Protein AF-A0A7W0N0I6-F1 (afdb_monomer_lite)

Radius of gyration: 15.32 Å; chains: 1; bounding box: 39×24×39 Å

Sequence (128 aa):
MAAASDSDDLSTIAEALERLGLPFASLERAETAELVRLADAKLKFRHPLVRAAAYHRAEPTEQRNAHRALAHALAGADEDRRAWHLAAAATAPDEDVAGLLAQAGLNARVRGAYAAAAAALQRAAALT

Structure (mmCIF, N/CA/C/O backbone):
data_AF-A0A7W0N0I6-F1
#
_entry.id   AF-A0A7W0N0I6-F1
#
loop_
_atom_site.group_PDB
_atom_site.id
_atom_site.type_symbol
_atom_site.label_atom_id
_atom_site.label_alt_id
_atom_site.label_comp_id
_atom_site.label_asym_id
_atom_site.label_entity_id
_atom_site.label_seq_id
_atom_site.pdbx_PDB_ins_code
_atom_site.Cartn_x
_atom_site.Cartn_y
_atom_site.Cartn_z
_atom_site.occupancy
_atom_site.B_iso_or_equiv
_atom_site.auth_seq_id
_atom_site.auth_comp_id
_atom_site.auth_asym_id
_atom_site.auth_atom_id
_atom_site.pdbx_PDB_model_num
ATOM 1 N N . MET A 1 1 ? -8.148 -0.332 4.015 1.00 86.31 1 MET A N 1
ATOM 2 C CA . MET A 1 1 ? -7.197 0.671 3.486 1.00 86.31 1 MET A CA 1
ATOM 3 C C . MET A 1 1 ? -6.089 1.039 4.458 1.00 86.31 1 MET A C 1
ATOM 5 O O . MET A 1 1 ? -4.961 0.742 4.115 1.00 86.31 1 MET A O 1
ATOM 9 N N . ALA A 1 2 ? -6.353 1.612 5.642 1.00 81.31 2 ALA A N 1
ATOM 10 C CA . ALA A 1 2 ? -5.279 1.985 6.583 1.00 81.31 2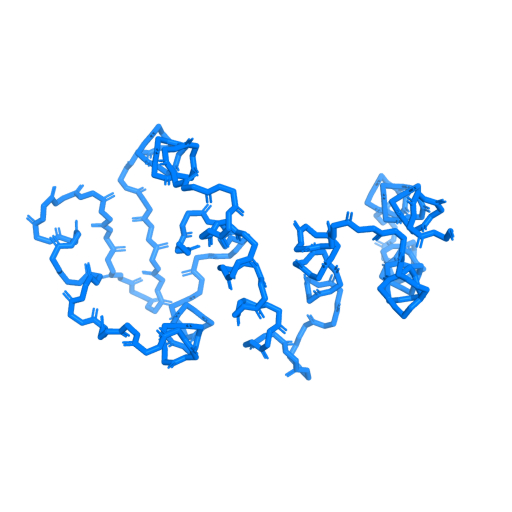 ALA A CA 1
ATOM 11 C C . ALA A 1 2 ? -4.287 0.835 6.859 1.00 81.31 2 ALA A C 1
ATOM 13 O O . ALA A 1 2 ? -3.086 1.050 6.946 1.00 81.31 2 ALA A O 1
ATOM 14 N N . ALA A 1 3 ? -4.771 -0.412 6.896 1.00 90.62 3 ALA A N 1
ATOM 15 C CA . ALA A 1 3 ? -3.913 -1.582 7.069 1.00 90.62 3 ALA A CA 1
ATOM 16 C C . ALA A 1 3 ? -2.971 -1.876 5.881 1.00 90.62 3 ALA A C 1
ATOM 18 O O . ALA A 1 3 ? -1.904 -2.451 6.089 1.00 90.62 3 ALA A O 1
ATOM 19 N N . ALA A 1 4 ? -3.360 -1.464 4.671 1.00 90.69 4 ALA A N 1
ATOM 20 C CA . ALA A 1 4 ? -2.592 -1.578 3.429 1.00 90.69 4 ALA A CA 1
ATOM 21 C C . ALA A 1 4 ? -1.590 -0.426 3.233 1.00 90.69 4 ALA A C 1
ATOM 23 O O . ALA A 1 4 ? -0.713 -0.536 2.383 1.00 90.69 4 ALA A O 1
ATOM 24 N N . SER A 1 5 ? -1.726 0.668 3.993 1.00 88.88 5 SER A N 1
ATOM 25 C CA . SER A 1 5 ? -0.780 1.787 3.965 1.00 88.88 5 SER A CA 1
ATOM 26 C C . SER A 1 5 ? 0.586 1.332 4.457 1.00 88.88 5 SER A C 1
ATOM 28 O O . SER A 1 5 ? 0.683 0.602 5.442 1.00 88.88 5 SER A O 1
ATOM 30 N N . ASP A 1 6 ? 1.638 1.761 3.780 1.00 86.88 6 ASP A N 1
ATOM 31 C CA . ASP A 1 6 ? 3.036 1.592 4.176 1.00 86.88 6 ASP A CA 1
ATOM 32 C C . ASP A 1 6 ? 3.550 2.762 5.044 1.00 86.88 6 ASP A C 1
ATOM 34 O O . ASP A 1 6 ? 4.665 2.697 5.558 1.00 86.88 6 ASP A O 1
ATOM 38 N N . SER A 1 7 ? 2.721 3.790 5.265 1.00 88.38 7 SER A N 1
ATOM 39 C CA . SER A 1 7 ? 2.973 4.911 6.180 1.00 88.38 7 SER A CA 1
ATOM 40 C C . SER A 1 7 ? 1.838 5.096 7.184 1.00 88.38 7 SER A C 1
ATOM 42 O O . SER A 1 7 ? 0.673 4.811 6.900 1.00 88.38 7 SER A O 1
ATOM 44 N N . ASP A 1 8 ? 2.191 5.645 8.342 1.00 91.56 8 ASP A N 1
ATOM 45 C CA . ASP A 1 8 ? 1.240 6.074 9.364 1.00 91.56 8 ASP A CA 1
ATOM 46 C C . ASP A 1 8 ? 0.680 7.484 9.078 1.00 91.56 8 ASP A C 1
ATOM 48 O O . ASP A 1 8 ? -0.122 7.971 9.862 1.00 91.56 8 ASP A O 1
ATOM 52 N N . ASP A 1 9 ? 1.102 8.168 8.007 1.00 94.25 9 ASP A N 1
ATOM 53 C CA . ASP A 1 9 ? 0.676 9.539 7.683 1.00 94.25 9 ASP A CA 1
ATOM 54 C C . ASP A 1 9 ? -0.845 9.663 7.485 1.00 94.25 9 ASP A C 1
ATOM 56 O O . ASP A 1 9 ? -1.432 9.061 6.580 1.00 94.25 9 ASP A O 1
ATOM 60 N N . LEU A 1 10 ? -1.489 10.473 8.328 1.00 94.56 10 LEU A N 1
ATOM 61 C CA . LEU A 1 10 ? -2.944 10.582 8.352 1.00 94.56 10 LEU A CA 1
ATOM 62 C C . LEU A 1 10 ? -3.492 11.350 7.147 1.00 94.56 10 LEU A C 1
ATOM 64 O O . LEU A 1 10 ? -4.597 11.031 6.715 1.00 94.56 10 LEU A O 1
ATOM 68 N N . SER A 1 11 ? -2.746 12.303 6.575 1.00 93.44 11 SER A N 1
ATOM 69 C CA . SER A 1 11 ? -3.194 13.015 5.369 1.00 93.44 11 SER A CA 1
ATOM 70 C C . SER A 1 11 ? -3.293 12.093 4.158 1.00 93.44 11 SER A C 1
ATOM 72 O O . SER A 1 11 ? -4.320 12.093 3.484 1.00 93.44 11 SER A O 1
ATOM 74 N N . THR A 1 12 ? -2.300 11.223 3.954 1.00 94.75 12 THR A N 1
ATOM 75 C CA . THR A 1 12 ? -2.319 10.207 2.891 1.00 94.75 12 THR A CA 1
ATOM 76 C C . THR A 1 12 ? -3.526 9.275 3.054 1.00 94.75 12 THR A C 1
ATOM 78 O O . THR A 1 12 ? -4.213 8.939 2.089 1.00 94.75 12 THR A O 1
ATOM 81 N N . ILE A 1 13 ? -3.814 8.855 4.292 1.00 95.12 13 ILE A N 1
ATOM 82 C CA . ILE A 1 13 ? -4.948 7.970 4.588 1.00 95.12 13 ILE A CA 1
ATOM 83 C C . ILE A 1 13 ? -6.285 8.699 4.388 1.00 95.12 13 ILE A C 1
ATOM 85 O O . ILE A 1 13 ? -7.222 8.101 3.862 1.00 95.12 13 ILE A O 1
ATOM 89 N N . ALA A 1 14 ? -6.388 9.967 4.794 1.00 94.00 14 ALA A N 1
ATOM 90 C CA . ALA A 1 14 ? -7.597 10.770 4.633 1.00 94.00 14 ALA A CA 1
ATOM 91 C C . ALA A 1 14 ? -7.931 11.004 3.151 1.00 94.00 14 ALA A C 1
ATOM 93 O O . ALA A 1 14 ? -9.059 10.739 2.740 1.00 94.00 14 ALA A O 1
ATOM 94 N N . GLU A 1 15 ? -6.950 11.384 2.330 1.00 94.50 15 GLU A N 1
ATOM 95 C CA . GLU A 1 15 ? -7.149 11.555 0.886 1.00 94.50 15 GLU A CA 1
ATOM 96 C C . GLU A 1 15 ? -7.572 10.237 0.215 1.00 94.50 15 GLU A C 1
ATOM 98 O O . GLU A 1 15 ? -8.509 10.184 -0.589 1.00 94.50 15 GLU A O 1
ATOM 103 N N . ALA A 1 16 ? -6.946 9.123 0.602 1.00 95.69 16 ALA A N 1
ATOM 104 C CA . ALA A 1 16 ? -7.343 7.814 0.106 1.00 95.69 16 ALA A CA 1
ATOM 105 C C . ALA A 1 16 ? -8.782 7.435 0.536 1.00 95.69 16 ALA A C 1
ATOM 107 O O . ALA A 1 16 ? -9.484 6.756 -0.220 1.00 95.69 16 ALA A O 1
ATOM 108 N N . LEU A 1 17 ? -9.255 7.862 1.719 1.00 94.19 17 LEU A N 1
ATOM 109 C CA . LEU A 1 17 ? -10.639 7.644 2.188 1.00 94.19 17 LEU A CA 1
ATOM 110 C C . LEU A 1 17 ? -11.645 8.402 1.346 1.00 94.19 17 LEU A C 1
ATOM 112 O O . LEU A 1 17 ? -12.618 7.794 0.891 1.00 94.19 17 LEU A O 1
ATOM 116 N N . GLU A 1 18 ? -11.369 9.670 1.065 1.00 94.44 18 GLU A N 1
ATOM 117 C CA . GLU A 1 18 ? -12.185 10.477 0.162 1.00 94.44 18 GLU A CA 1
ATOM 118 C C . GLU A 1 18 ? -12.299 9.812 -1.211 1.00 94.44 18 GLU A C 1
ATOM 120 O O . GLU A 1 18 ? -13.397 9.688 -1.758 1.00 94.44 18 GLU A O 1
ATOM 125 N N . ARG A 1 19 ? -11.194 9.265 -1.734 1.00 93.88 19 ARG A N 1
ATOM 126 C CA . ARG A 1 19 ? -11.194 8.584 -3.034 1.00 93.88 19 ARG A CA 1
ATOM 127 C C . ARG A 1 19 ? -12.052 7.320 -3.070 1.00 93.88 19 ARG A C 1
ATOM 129 O O . ARG A 1 19 ? -12.588 6.987 -4.129 1.00 93.88 19 ARG A O 1
ATOM 136 N N . LEU A 1 20 ? -12.178 6.626 -1.939 1.00 94.19 20 LEU A N 1
ATOM 137 C CA . LEU A 1 20 ? -13.064 5.469 -1.781 1.00 94.19 20 LEU A CA 1
ATOM 138 C C . LEU A 1 20 ? -14.496 5.853 -1.377 1.00 94.19 20 LEU A C 1
ATOM 140 O O . LEU A 1 20 ? -15.325 4.960 -1.211 1.00 94.19 20 LEU A O 1
ATOM 144 N N . GLY A 1 21 ? -14.798 7.145 -1.204 1.00 94.75 21 GLY A N 1
ATOM 145 C CA . GLY A 1 21 ? -16.098 7.609 -0.714 1.00 94.75 21 GLY A CA 1
ATOM 146 C C . GLY A 1 21 ? -16.389 7.167 0.722 1.00 94.75 21 GLY A C 1
ATOM 147 O O . GLY A 1 21 ? -17.551 7.033 1.107 1.00 94.75 21 GLY A O 1
ATOM 148 N N . LEU A 1 22 ? -15.347 6.890 1.510 1.00 93.56 22 LEU A N 1
ATOM 149 C CA . LEU A 1 22 ? -15.474 6.454 2.893 1.00 93.56 22 LEU A CA 1
ATOM 150 C C . LEU A 1 22 ? -15.340 7.659 3.829 1.00 93.56 22 LEU A C 1
ATOM 152 O O . LEU A 1 22 ? -14.379 8.417 3.716 1.00 93.56 22 LEU A O 1
ATOM 156 N N . PRO A 1 23 ? -16.257 7.835 4.794 1.00 93.88 23 PRO A N 1
ATOM 157 C CA . PRO A 1 23 ? -16.183 8.964 5.705 1.00 93.88 23 PRO A CA 1
ATOM 158 C C . PRO A 1 23 ? -15.019 8.792 6.684 1.00 93.88 23 PRO A C 1
ATOM 160 O O . PRO A 1 23 ? -14.807 7.692 7.214 1.00 93.88 23 PRO A O 1
ATOM 163 N N . PHE A 1 24 ? -14.341 9.901 7.000 1.00 91.81 24 PHE A N 1
ATOM 164 C CA . PHE A 1 24 ? -13.280 9.957 8.013 1.00 91.81 24 PHE A CA 1
ATOM 165 C C . PHE A 1 24 ? -13.739 9.408 9.375 1.00 91.81 24 PHE A C 1
ATOM 167 O O . PHE A 1 24 ? -12.985 8.699 10.035 1.00 91.81 24 PHE A O 1
ATOM 174 N N . ALA A 1 25 ? -15.019 9.591 9.725 1.00 93.19 25 ALA A N 1
ATOM 175 C CA . ALA A 1 25 ? -15.658 9.020 10.918 1.00 93.19 25 ALA A CA 1
ATOM 176 C C . ALA A 1 25 ? -15.517 7.484 11.044 1.00 93.19 25 ALA A C 1
ATOM 178 O O . ALA A 1 25 ? -15.709 6.905 12.113 1.00 93.19 25 ALA A O 1
ATOM 179 N N . SER A 1 26 ? -15.171 6.772 9.967 1.00 91.56 26 SER A N 1
ATOM 180 C CA . SER A 1 26 ? -14.831 5.344 10.042 1.00 91.56 26 SER A CA 1
ATOM 181 C C . SER A 1 26 ? -13.522 5.080 10.794 1.00 91.56 26 SER A C 1
ATOM 183 O O . SER A 1 26 ? -13.407 4.039 11.438 1.00 91.56 26 SER A O 1
ATOM 185 N N . LEU A 1 27 ? -12.562 6.011 10.753 1.00 92.25 27 LEU A N 1
ATOM 186 C CA . LEU A 1 27 ? -11.342 5.955 11.560 1.00 92.25 27 LEU A CA 1
ATOM 187 C C . LEU A 1 27 ? -11.631 6.269 13.028 1.00 92.25 27 LEU A C 1
ATOM 189 O O . LEU A 1 27 ? -11.148 5.551 13.895 1.00 92.25 27 LEU A O 1
ATOM 193 N N . GLU A 1 28 ? -12.480 7.258 13.308 1.00 92.62 28 GLU A N 1
ATOM 194 C CA . GLU A 1 28 ? -12.903 7.612 14.674 1.00 92.62 28 GLU A CA 1
ATOM 195 C C . GLU A 1 28 ? -13.622 6.447 15.369 1.00 92.62 28 GLU A C 1
ATOM 197 O O . GLU A 1 28 ? -13.392 6.167 16.546 1.00 92.62 28 GLU A O 1
ATOM 202 N N . ARG A 1 29 ? -14.448 5.692 14.629 1.00 93.06 29 ARG A N 1
ATOM 203 C CA . ARG A 1 29 ? -15.053 4.450 15.140 1.00 93.06 29 ARG A CA 1
ATOM 204 C C . ARG A 1 29 ? -13.999 3.402 15.498 1.00 93.06 29 ARG A C 1
ATOM 206 O O . ARG A 1 29 ? -14.126 2.741 16.525 1.00 93.06 29 ARG A O 1
ATOM 213 N N . ALA A 1 30 ? -12.966 3.246 14.670 1.00 93.31 30 ALA A N 1
ATOM 214 C CA . ALA A 1 30 ? -11.869 2.321 14.947 1.00 93.31 30 ALA A CA 1
ATOM 215 C C . ALA A 1 30 ? -10.999 2.789 16.128 1.00 93.31 30 ALA A C 1
ATOM 217 O O . ALA A 1 30 ? -10.494 1.954 16.877 1.00 93.31 30 ALA A O 1
ATOM 218 N N . GLU A 1 31 ? -10.845 4.099 16.315 1.00 95.62 31 GLU A N 1
ATOM 219 C CA . GLU A 1 31 ? -10.165 4.687 17.469 1.00 95.62 31 GLU A CA 1
ATOM 220 C C . GLU A 1 31 ? -10.962 4.493 18.761 1.00 95.62 31 GLU A C 1
ATOM 222 O O . GLU A 1 31 ? -10.410 4.042 19.761 1.00 95.62 31 GLU A O 1
ATOM 227 N N . THR A 1 32 ? -12.276 4.728 18.721 1.00 96.19 32 THR A N 1
ATOM 228 C CA . THR A 1 32 ? -13.189 4.487 19.853 1.00 96.19 32 THR A CA 1
ATOM 229 C C . THR A 1 32 ? -13.194 3.012 20.268 1.00 96.19 32 THR A C 1
ATOM 231 O O . THR A 1 32 ? -13.288 2.695 21.449 1.00 96.19 32 THR A O 1
ATOM 234 N N . ALA A 1 33 ? -13.052 2.099 19.303 1.00 95.25 33 ALA A N 1
ATOM 235 C CA . ALA A 1 33 ? -12.900 0.664 19.545 1.00 95.25 33 ALA A CA 1
ATOM 236 C C . ALA A 1 33 ? -11.476 0.251 19.984 1.00 95.25 33 ALA A C 1
ATOM 238 O O . ALA A 1 33 ? -11.178 -0.940 20.047 1.00 95.25 33 ALA A O 1
ATOM 239 N N . GLU A 1 34 ? -10.584 1.215 20.232 1.00 95.06 34 GLU A N 1
ATOM 240 C CA . GLU A 1 34 ? -9.173 1.032 20.591 1.00 95.06 34 GLU A CA 1
ATOM 241 C C . GLU A 1 34 ? -8.352 0.195 19.590 1.00 95.06 34 GLU A C 1
ATOM 243 O O . GLU A 1 34 ? -7.292 -0.341 19.920 1.00 95.06 34 GLU A O 1
ATOM 248 N N . LEU A 1 35 ? -8.803 0.079 18.339 1.00 95.25 35 LEU A N 1
ATOM 249 C CA . LEU A 1 35 ? -8.095 -0.671 17.295 1.00 95.25 35 LEU A CA 1
ATOM 250 C C . LEU A 1 35 ? -6.945 0.145 16.704 1.00 95.25 35 LEU A C 1
ATOM 252 O O . LEU A 1 35 ? -5.888 -0.397 16.358 1.00 95.25 35 LEU A O 1
ATOM 256 N N . VAL A 1 36 ? -7.156 1.454 16.605 1.00 95.94 36 VAL A N 1
ATOM 257 C CA . VAL A 1 36 ? -6.170 2.431 16.148 1.00 95.94 36 VAL A CA 1
ATOM 258 C C . VAL A 1 36 ? -6.078 3.590 17.138 1.00 95.94 36 VAL A C 1
ATOM 260 O O . VAL A 1 36 ? -6.934 3.758 17.998 1.00 95.94 36 VAL A O 1
ATOM 263 N N . ARG A 1 37 ? -5.021 4.384 17.020 1.00 96.12 37 ARG A N 1
ATOM 264 C CA . ARG A 1 37 ? -4.854 5.681 17.671 1.00 96.12 37 ARG A CA 1
ATOM 265 C C . ARG A 1 37 ? -4.570 6.711 16.588 1.00 96.12 37 ARG A C 1
ATOM 267 O O . ARG A 1 37 ? -3.686 6.478 15.760 1.00 96.12 37 ARG A O 1
ATOM 274 N N . LEU A 1 38 ? -5.275 7.832 16.630 1.00 95.06 38 LEU A N 1
ATOM 275 C CA . LEU A 1 38 ? -5.055 9.002 15.797 1.00 95.06 38 LEU A CA 1
ATOM 276 C C . LEU A 1 38 ? -4.367 10.061 16.667 1.00 95.06 38 LEU A C 1
ATOM 278 O O . LEU A 1 38 ? -4.950 10.613 17.593 1.00 95.06 38 LEU A O 1
ATOM 282 N N . ALA A 1 39 ? -3.080 10.299 16.432 1.00 92.75 39 ALA A N 1
ATOM 283 C CA . ALA A 1 39 ? -2.305 11.281 17.191 1.00 92.75 39 ALA A CA 1
ATOM 284 C C . ALA A 1 39 ? -1.165 11.831 16.337 1.00 92.75 39 ALA A C 1
ATOM 286 O O . ALA A 1 39 ? -0.600 11.100 15.526 1.00 92.75 39 ALA A O 1
ATOM 287 N N . ASP A 1 40 ? -0.810 13.103 16.530 1.00 92.00 40 ASP A N 1
ATOM 288 C CA . ASP A 1 40 ? 0.328 13.750 15.859 1.00 92.00 40 ASP A CA 1
ATOM 289 C C . ASP A 1 40 ? 0.298 13.619 14.323 1.00 92.00 40 ASP A C 1
ATOM 291 O O . ASP A 1 40 ? 1.310 13.303 13.697 1.00 92.00 40 ASP A O 1
ATOM 295 N N . ALA A 1 41 ? -0.885 13.801 13.718 1.00 92.81 41 ALA A N 1
ATOM 296 C CA . ALA A 1 41 ? -1.133 13.592 12.285 1.00 92.81 41 ALA A CA 1
ATOM 297 C C . ALA A 1 41 ? -0.772 12.179 11.782 1.00 92.81 41 ALA A C 1
ATOM 299 O O . ALA A 1 41 ? -0.476 11.983 10.603 1.00 92.81 4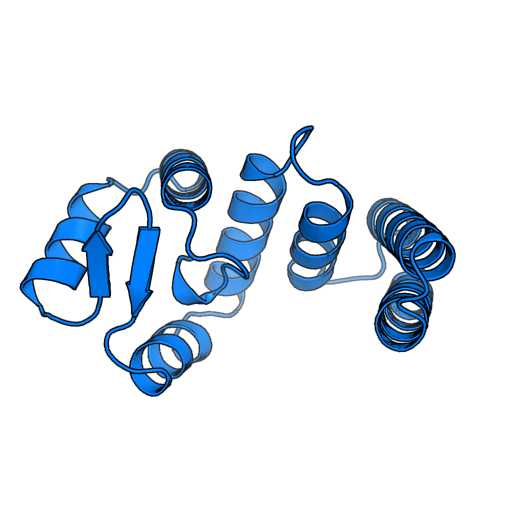1 ALA A O 1
ATOM 300 N N . LYS A 1 42 ? -0.811 11.178 12.670 1.00 95.06 42 LYS A N 1
ATOM 301 C CA . LYS A 1 42 ? -0.533 9.779 12.350 1.00 95.06 42 LYS A CA 1
ATOM 302 C C . LYS A 1 42 ? -1.649 8.849 12.802 1.00 95.06 42 LYS A C 1
ATOM 304 O O . LYS A 1 42 ? -2.223 9.021 13.876 1.00 95.06 42 LYS A O 1
ATOM 309 N N . LEU A 1 43 ? -1.899 7.814 12.007 1.00 95.38 43 LEU A N 1
ATOM 310 C CA . LEU A 1 43 ? -2.708 6.659 12.371 1.00 95.38 43 LEU A CA 1
ATOM 311 C C . LEU A 1 43 ? -1.787 5.512 12.765 1.00 95.38 43 LEU A C 1
ATOM 313 O O . LEU A 1 43 ? -1.001 5.032 11.955 1.00 95.38 43 LEU A O 1
ATOM 317 N N . LYS A 1 44 ? -1.933 5.016 13.992 1.00 95.69 44 LYS A N 1
ATOM 318 C CA . LYS A 1 44 ? -1.210 3.833 14.465 1.00 95.69 44 LYS A CA 1
ATOM 319 C C . LYS A 1 44 ? -2.177 2.741 14.856 1.00 95.69 44 LYS A C 1
ATOM 321 O O . LYS A 1 44 ? -3.097 2.973 15.630 1.00 95.69 44 LYS A O 1
ATOM 326 N N . PHE A 1 45 ? -1.935 1.525 14.389 1.00 94.75 45 PHE A N 1
ATOM 327 C CA . PHE A 1 45 ? -2.631 0.361 14.926 1.00 94.75 45 PHE A CA 1
ATOM 328 C C . PHE A 1 45 ? -2.151 0.084 16.344 1.00 94.75 45 PHE A C 1
ATOM 330 O O . PHE A 1 45 ? -0.948 0.086 16.606 1.00 94.75 45 PHE A O 1
ATOM 337 N N . ARG A 1 46 ? -3.084 -0.202 17.256 1.00 93.88 46 ARG A N 1
ATOM 338 C CA . ARG A 1 46 ? -2.734 -0.513 18.646 1.00 93.88 46 ARG A CA 1
ATOM 339 C C . ARG A 1 46 ? -1.869 -1.769 18.747 1.00 93.88 46 ARG A C 1
ATOM 341 O O . ARG A 1 46 ? -0.954 -1.826 19.563 1.00 93.88 46 ARG A O 1
ATOM 348 N N . HIS A 1 47 ? -2.134 -2.751 17.886 1.00 94.00 47 HIS A N 1
ATOM 349 C CA . HIS A 1 47 ? -1.355 -3.980 17.799 1.00 94.00 47 HIS A CA 1
ATOM 350 C C . HIS A 1 47 ? -1.058 -4.349 16.339 1.00 94.00 47 HIS A C 1
ATOM 352 O O . HIS A 1 47 ? -1.969 -4.285 15.506 1.00 94.00 47 HIS A O 1
ATOM 358 N N . PRO A 1 48 ? 0.162 -4.829 16.019 1.00 92.44 48 PRO A N 1
ATOM 359 C CA . PRO A 1 48 ? 0.499 -5.308 14.674 1.00 92.44 48 PRO A CA 1
ATOM 360 C C . PRO A 1 48 ? -0.465 -6.383 14.151 1.00 92.44 48 PRO A C 1
ATOM 362 O O . PRO A 1 48 ? -0.786 -6.409 12.965 1.00 92.44 48 PRO A O 1
ATOM 365 N N . LEU A 1 49 ? -0.998 -7.226 15.044 1.00 95.50 49 LEU A N 1
ATOM 366 C CA . LEU A 1 49 ? -1.981 -8.254 14.693 1.00 95.50 49 LEU A CA 1
ATOM 367 C C . LEU A 1 49 ? -3.334 -7.678 14.259 1.00 95.50 49 LEU A C 1
ATOM 369 O O . LEU A 1 49 ? -3.979 -8.265 13.398 1.00 95.50 49 LEU A O 1
ATOM 373 N N . VAL A 1 50 ? -3.757 -6.529 14.797 1.00 94.62 50 VAL A N 1
ATOM 374 C CA . VAL A 1 50 ? -4.996 -5.862 14.358 1.00 94.62 50 VAL A CA 1
ATOM 375 C C . VAL A 1 50 ? -4.835 -5.376 12.921 1.00 94.62 50 VAL A C 1
ATOM 377 O O . VAL A 1 50 ? -5.726 -5.591 12.102 1.00 94.62 50 VAL A O 1
ATOM 380 N N . ARG A 1 51 ? -3.672 -4.795 12.589 1.00 95.12 51 ARG A N 1
ATOM 381 C CA . ARG A 1 51 ? -3.341 -4.404 11.213 1.00 95.12 51 ARG A CA 1
ATOM 382 C C . ARG A 1 51 ? -3.378 -5.610 10.277 1.00 95.12 51 ARG A C 1
ATOM 384 O O . ARG A 1 51 ? -4.061 -5.566 9.258 1.00 95.12 51 ARG A O 1
ATOM 391 N N . ALA A 1 52 ? -2.685 -6.688 10.644 1.00 94.88 52 ALA A N 1
ATOM 392 C CA . ALA A 1 52 ? -2.636 -7.907 9.841 1.00 94.88 52 ALA A CA 1
ATOM 393 C C . ALA A 1 52 ? -4.034 -8.518 9.647 1.00 94.88 52 ALA A C 1
ATOM 395 O O . ALA A 1 52 ? -4.414 -8.833 8.524 1.00 94.88 52 ALA A O 1
ATOM 396 N N . ALA A 1 53 ? -4.832 -8.621 10.714 1.00 94.81 53 ALA A N 1
ATOM 397 C CA . ALA A 1 53 ? -6.193 -9.142 10.643 1.00 94.81 53 ALA A CA 1
ATOM 398 C C . ALA A 1 53 ? -7.095 -8.273 9.756 1.00 94.81 53 ALA A C 1
ATOM 400 O O . ALA A 1 53 ? -7.827 -8.807 8.930 1.00 94.81 53 ALA A O 1
ATOM 401 N N . ALA A 1 54 ? -7.025 -6.946 9.880 1.00 94.25 54 ALA A N 1
ATOM 402 C CA . ALA A 1 54 ? -7.795 -6.035 9.037 1.00 94.25 54 ALA A CA 1
ATOM 403 C C . ALA A 1 54 ? -7.396 -6.134 7.556 1.00 94.25 54 ALA A C 1
ATOM 405 O O . ALA A 1 54 ? -8.260 -6.046 6.688 1.00 94.25 54 ALA A O 1
ATOM 406 N N . TYR A 1 55 ? -6.106 -6.326 7.262 1.00 94.88 55 TYR A N 1
ATOM 407 C CA . TYR A 1 55 ? -5.626 -6.497 5.892 1.00 94.88 55 TYR A CA 1
ATOM 408 C C . TYR A 1 55 ? -6.055 -7.847 5.300 1.00 94.88 55 TYR A C 1
ATOM 410 O O . TYR A 1 55 ? -6.666 -7.885 4.239 1.00 94.88 55 TYR A O 1
ATOM 418 N N . HIS A 1 56 ? -5.794 -8.953 6.003 1.00 94.31 56 HIS A N 1
ATOM 419 C CA . HIS A 1 56 ? -6.028 -10.303 5.482 1.00 94.31 56 HIS A CA 1
ATOM 420 C C . HIS A 1 56 ? -7.497 -10.743 5.486 1.00 94.31 56 HIS A C 1
ATOM 422 O O . HIS A 1 56 ? -7.834 -11.679 4.767 1.00 94.31 56 HIS A O 1
ATOM 428 N N . ARG A 1 57 ? -8.371 -10.103 6.275 1.00 95.19 57 ARG A N 1
ATOM 429 C CA . ARG A 1 57 ? -9.824 -10.361 6.234 1.00 95.19 57 ARG A CA 1
ATOM 430 C C . ARG A 1 57 ? -10.554 -9.565 5.154 1.00 95.19 57 ARG A C 1
ATOM 432 O O . ARG A 1 57 ? -11.709 -9.876 4.894 1.00 95.19 57 ARG A O 1
ATOM 439 N N . ALA A 1 58 ? -9.922 -8.541 4.580 1.00 94.12 58 ALA A N 1
ATOM 440 C CA . ALA A 1 58 ? -10.510 -7.776 3.488 1.00 94.12 58 ALA A CA 1
ATOM 441 C C . ALA A 1 58 ? -10.534 -8.616 2.209 1.00 94.12 58 ALA A C 1
ATOM 443 O O . ALA A 1 58 ? -9.572 -9.338 1.921 1.00 94.12 58 ALA A O 1
ATOM 444 N N . GLU A 1 59 ? -11.593 -8.474 1.418 1.00 96.12 59 GLU A N 1
ATOM 445 C CA . GLU A 1 59 ? -11.698 -9.153 0.132 1.00 96.12 59 GLU A CA 1
ATOM 446 C C . GLU A 1 59 ? -10.560 -8.712 -0.805 1.00 96.12 59 GLU A C 1
ATOM 448 O O . GLU A 1 59 ? -10.117 -7.556 -0.756 1.00 96.12 59 GLU A O 1
ATOM 453 N N . PRO A 1 60 ? -10.082 -9.575 -1.722 1.00 95.25 60 PRO A N 1
ATOM 454 C CA . PRO A 1 60 ? -9.003 -9.207 -2.638 1.00 95.25 60 PRO A CA 1
ATOM 455 C C . PRO A 1 60 ? -9.298 -7.935 -3.450 1.00 95.25 60 PRO A C 1
ATOM 457 O O . PRO A 1 60 ? -8.391 -7.166 -3.766 1.00 95.25 60 PRO A O 1
ATOM 460 N N . THR A 1 61 ? -10.565 -7.688 -3.793 1.00 95.94 61 THR A N 1
ATOM 461 C CA . THR A 1 61 ? -11.014 -6.454 -4.460 1.00 95.94 61 THR A CA 1
ATOM 462 C C . THR A 1 61 ? -10.853 -5.222 -3.569 1.00 95.94 61 THR A C 1
ATOM 464 O O . THR A 1 61 ? -10.379 -4.191 -4.046 1.00 95.94 61 THR A O 1
ATOM 467 N N . GLU A 1 62 ? -11.181 -5.321 -2.281 1.00 95.44 62 GLU A N 1
ATOM 468 C CA . GLU A 1 62 ? -11.023 -4.240 -1.303 1.00 95.44 62 GLU A CA 1
ATOM 469 C C . GLU A 1 62 ? -9.549 -3.910 -1.061 1.00 95.44 62 GLU A C 1
ATOM 471 O O . GLU A 1 62 ? -9.186 -2.734 -0.998 1.00 95.44 62 GLU A O 1
ATOM 476 N N . GLN A 1 63 ? -8.688 -4.931 -0.984 1.00 96.56 63 GLN A N 1
ATOM 477 C CA . GLN A 1 63 ? -7.239 -4.744 -0.869 1.00 96.56 63 GLN A CA 1
ATOM 478 C C . GLN A 1 63 ? -6.696 -3.970 -2.078 1.00 96.56 63 GLN A C 1
ATOM 480 O O . GLN A 1 63 ? -6.028 -2.948 -1.913 1.00 96.56 63 GLN A O 1
ATOM 485 N N . ARG A 1 64 ? -7.049 -4.383 -3.303 1.00 97.00 64 ARG A N 1
ATOM 486 C CA . ARG A 1 64 ? -6.624 -3.678 -4.525 1.00 97.00 64 ARG A CA 1
ATOM 487 C C . ARG A 1 64 ? -7.151 -2.248 -4.589 1.00 97.00 64 ARG A C 1
ATOM 489 O O . ARG A 1 64 ? -6.398 -1.340 -4.929 1.00 97.00 64 ARG A O 1
ATOM 496 N N . ASN A 1 65 ? -8.417 -2.025 -4.238 1.00 97.12 65 ASN A N 1
ATOM 497 C CA . ASN A 1 65 ? -8.998 -0.682 -4.216 1.00 97.12 65 ASN A CA 1
ATOM 498 C C . ASN A 1 65 ? -8.304 0.217 -3.185 1.00 97.12 65 ASN A C 1
ATOM 500 O O . ASN A 1 65 ? -8.022 1.375 -3.483 1.00 97.12 65 ASN A O 1
ATOM 504 N N . ALA A 1 66 ? -7.956 -0.321 -2.013 1.00 97.00 66 ALA A N 1
ATOM 505 C CA . ALA A 1 66 ? -7.150 0.392 -1.031 1.00 97.00 66 ALA A CA 1
ATOM 506 C C . ALA A 1 66 ? -5.773 0.781 -1.583 1.00 97.00 66 ALA A C 1
ATOM 508 O O . ALA A 1 66 ? -5.372 1.931 -1.435 1.00 97.00 66 ALA A O 1
ATOM 509 N N . HIS A 1 67 ? -5.070 -0.142 -2.245 1.00 97.94 67 HIS A N 1
ATOM 510 C CA . HIS A 1 67 ? -3.785 0.160 -2.871 1.00 97.94 67 HIS A CA 1
ATOM 511 C C . HIS A 1 67 ? -3.910 1.225 -3.972 1.00 97.94 67 HIS A C 1
ATOM 513 O O . HIS A 1 67 ? -3.106 2.148 -3.997 1.00 97.94 67 HIS A O 1
ATOM 519 N N . ARG A 1 68 ? -4.946 1.185 -4.821 1.00 97.75 68 ARG A N 1
ATOM 520 C CA . ARG A 1 68 ? -5.187 2.242 -5.827 1.00 97.75 68 ARG A CA 1
ATOM 521 C C . ARG A 1 68 ? -5.454 3.607 -5.198 1.00 97.75 68 ARG A C 1
ATOM 523 O O . ARG A 1 68 ? -4.935 4.605 -5.684 1.00 97.75 68 ARG A O 1
ATOM 530 N N . ALA A 1 69 ? -6.246 3.652 -4.129 1.00 97.75 69 ALA A N 1
ATOM 531 C CA . ALA A 1 69 ? -6.535 4.897 -3.424 1.00 97.75 69 ALA A CA 1
ATOM 532 C C . ALA A 1 69 ? -5.271 5.496 -2.787 1.00 97.75 69 ALA A C 1
ATOM 534 O O . ALA A 1 69 ? -5.028 6.689 -2.919 1.00 97.75 69 ALA A O 1
ATOM 535 N N . LEU A 1 70 ? -4.427 4.658 -2.179 1.00 97.56 70 LEU A N 1
ATOM 536 C CA . LEU A 1 70 ? -3.139 5.082 -1.621 1.00 97.56 70 LEU A CA 1
ATOM 537 C C . LEU A 1 70 ? -2.159 5.533 -2.712 1.00 97.56 70 LEU A C 1
ATOM 539 O O . LEU A 1 70 ? -1.514 6.562 -2.563 1.00 97.56 70 LEU A O 1
ATOM 543 N N . ALA A 1 71 ? -2.089 4.822 -3.842 1.00 97.50 71 ALA A N 1
ATOM 544 C CA . ALA A 1 71 ? -1.284 5.242 -4.988 1.00 97.50 71 ALA A CA 1
ATOM 545 C C . ALA A 1 71 ? -1.701 6.620 -5.522 1.00 97.50 71 ALA A C 1
ATOM 547 O O . ALA A 1 71 ? -0.849 7.402 -5.932 1.00 97.50 71 ALA A O 1
ATOM 548 N N . HIS A 1 72 ? -3.003 6.912 -5.528 1.00 96.62 72 HIS A N 1
ATOM 549 C CA . HIS A 1 72 ? -3.512 8.219 -5.929 1.00 96.62 72 HIS A CA 1
ATOM 550 C C . HIS A 1 72 ? -3.079 9.314 -4.951 1.00 96.62 72 HIS A C 1
ATOM 552 O O . HIS A 1 72 ? -2.566 10.332 -5.396 1.00 96.62 72 HIS A O 1
ATOM 558 N N . ALA A 1 73 ? -3.226 9.075 -3.646 1.00 96.50 73 ALA A N 1
ATOM 559 C CA . ALA A 1 73 ? -2.841 10.031 -2.606 1.00 96.50 73 ALA A CA 1
ATOM 560 C C . ALA A 1 73 ? -1.331 10.330 -2.563 1.00 96.50 73 ALA A C 1
ATOM 562 O O . ALA A 1 73 ? -0.898 11.347 -2.037 1.00 96.50 73 ALA A O 1
ATOM 563 N N . LEU A 1 74 ? -0.505 9.439 -3.117 1.00 96.25 74 LEU A N 1
ATOM 564 C CA . LEU A 1 74 ? 0.948 9.612 -3.183 1.00 96.25 74 LEU A CA 1
ATOM 565 C C . LEU A 1 74 ? 1.427 10.284 -4.481 1.00 96.25 74 LEU A C 1
ATOM 567 O O . LEU A 1 74 ? 2.620 10.565 -4.610 1.00 96.25 74 LEU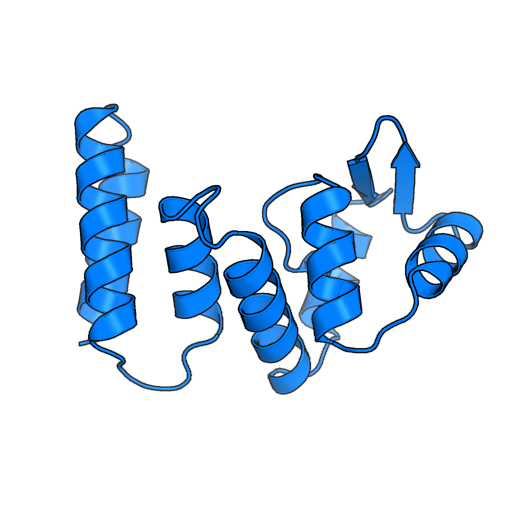 A O 1
ATOM 571 N N . ALA A 1 75 ? 0.538 10.538 -5.446 1.00 94.56 75 ALA A N 1
ATOM 572 C CA . ALA A 1 75 ? 0.910 11.121 -6.733 1.00 94.56 75 ALA A CA 1
ATOM 573 C C . ALA A 1 75 ? 1.509 12.527 -6.563 1.00 94.56 75 ALA A C 1
ATOM 575 O O . ALA A 1 75 ? 0.921 13.398 -5.928 1.00 94.56 75 ALA A O 1
ATOM 576 N N . GLY A 1 76 ? 2.699 12.749 -7.126 1.00 92.31 76 GLY A N 1
ATOM 577 C CA . GLY A 1 76 ? 3.450 14.001 -7.007 1.00 92.31 76 GLY A CA 1
ATOM 578 C C . GLY A 1 76 ? 4.157 14.218 -5.662 1.00 92.31 76 GLY A C 1
ATOM 579 O O . GLY A 1 76 ? 5.038 15.072 -5.589 1.00 92.31 76 GLY A O 1
ATOM 580 N N . ALA A 1 77 ? 3.822 13.447 -4.622 1.00 92.88 77 ALA A N 1
ATOM 581 C CA . ALA A 1 77 ? 4.445 13.539 -3.302 1.00 92.88 77 ALA A CA 1
ATOM 582 C C . ALA A 1 77 ? 5.544 12.483 -3.098 1.00 92.88 77 ALA A C 1
ATOM 584 O O . ALA A 1 77 ? 6.627 12.808 -2.614 1.00 92.88 77 ALA A O 1
ATOM 585 N N . ASP A 1 78 ? 5.282 11.228 -3.478 1.00 94.88 78 ASP A N 1
ATOM 586 C CA . ASP A 1 78 ? 6.234 10.119 -3.350 1.00 94.88 78 ASP A CA 1
ATOM 587 C C . ASP A 1 78 ? 5.992 9.059 -4.439 1.00 94.88 78 ASP A C 1
ATOM 589 O O . ASP A 1 78 ? 5.226 8.104 -4.277 1.00 94.88 78 ASP A O 1
ATOM 593 N N . GLU A 1 79 ? 6.658 9.244 -5.580 1.00 95.38 79 GLU A N 1
ATOM 594 C CA . GLU A 1 79 ? 6.517 8.364 -6.746 1.00 95.38 79 GLU A CA 1
ATOM 595 C C . GLU A 1 79 ? 7.063 6.948 -6.496 1.00 95.38 79 GLU A C 1
ATOM 597 O O . GLU A 1 79 ? 6.515 5.977 -7.024 1.00 95.38 79 GLU A O 1
ATOM 602 N N . ASP A 1 80 ? 8.088 6.803 -5.647 1.00 95.75 80 ASP A N 1
ATOM 603 C CA . ASP A 1 80 ? 8.662 5.496 -5.320 1.00 95.75 80 ASP A CA 1
ATOM 604 C C . ASP A 1 80 ? 7.620 4.647 -4.563 1.00 95.75 80 ASP A C 1
ATOM 606 O O . ASP A 1 80 ? 7.366 3.496 -4.927 1.00 95.75 80 ASP A O 1
ATOM 610 N N . ARG A 1 81 ? 6.965 5.210 -3.535 1.00 95.81 81 ARG A N 1
ATOM 611 C CA . ARG A 1 81 ? 5.900 4.513 -2.785 1.00 95.81 81 ARG A CA 1
ATOM 612 C C . ARG A 1 81 ? 4.640 4.315 -3.622 1.00 95.81 81 ARG A C 1
ATOM 614 O O . ARG A 1 81 ? 4.025 3.246 -3.568 1.00 95.81 81 ARG A O 1
ATOM 621 N N . ARG A 1 82 ? 4.274 5.299 -4.450 1.00 97.19 82 ARG A N 1
ATOM 622 C CA . ARG A 1 82 ? 3.165 5.173 -5.408 1.00 97.19 82 ARG A CA 1
ATOM 623 C C . ARG A 1 82 ? 3.343 3.959 -6.322 1.00 97.19 82 ARG A C 1
ATOM 625 O O . ARG A 1 82 ? 2.388 3.197 -6.487 1.00 97.19 82 ARG A O 1
ATOM 632 N N . ALA A 1 83 ? 4.544 3.740 -6.863 1.00 97.81 83 ALA A N 1
ATOM 633 C CA . ALA A 1 83 ? 4.845 2.595 -7.724 1.00 97.81 83 ALA A CA 1
ATOM 634 C C . ALA A 1 83 ? 4.549 1.253 -7.030 1.00 97.81 83 ALA A C 1
ATOM 636 O O . ALA A 1 83 ? 3.911 0.372 -7.611 1.00 97.81 83 ALA A O 1
ATOM 637 N N . TRP A 1 84 ? 4.931 1.113 -5.757 1.00 97.88 84 TRP A N 1
ATOM 638 C CA . TRP A 1 84 ? 4.653 -0.090 -4.967 1.00 97.88 84 TRP A CA 1
ATOM 639 C C . TRP A 1 84 ? 3.160 -0.325 -4.736 1.00 97.88 84 TRP A C 1
ATOM 641 O O . TRP A 1 84 ? 2.692 -1.461 -4.848 1.00 97.88 84 TRP A O 1
ATOM 651 N N . HIS A 1 85 ? 2.390 0.729 -4.463 1.00 98.19 85 HIS A N 1
ATOM 652 C CA . HIS A 1 85 ? 0.941 0.609 -4.328 1.00 98.19 85 HIS A CA 1
ATOM 653 C C . HIS A 1 85 ? 0.267 0.212 -5.647 1.00 98.19 85 HIS A C 1
ATOM 655 O O . HIS A 1 85 ? -0.585 -0.676 -5.647 1.00 98.19 85 HIS A O 1
ATOM 661 N N . LEU A 1 86 ? 0.671 0.793 -6.780 1.00 98.12 86 LEU A N 1
ATOM 662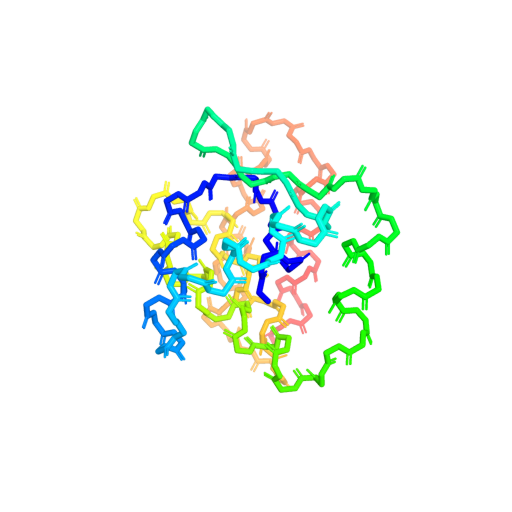 C CA . LEU A 1 86 ? 0.153 0.385 -8.091 1.00 98.12 86 LEU A CA 1
ATOM 663 C C . LEU A 1 86 ? 0.477 -1.086 -8.386 1.00 98.12 86 LEU A C 1
ATOM 665 O O . LEU A 1 86 ? -0.411 -1.853 -8.760 1.00 98.12 86 LEU A O 1
ATOM 669 N N . ALA A 1 87 ? 1.707 -1.516 -8.104 1.00 97.94 87 ALA A N 1
ATOM 670 C CA . ALA A 1 87 ? 2.143 -2.896 -8.294 1.00 97.94 87 ALA A CA 1
ATOM 671 C C . ALA A 1 87 ? 1.410 -3.910 -7.405 1.00 97.94 87 ALA A C 1
ATOM 673 O O . ALA A 1 87 ? 1.240 -5.065 -7.804 1.00 97.94 87 ALA A O 1
ATOM 674 N N . ALA A 1 88 ? 0.984 -3.506 -6.207 1.00 97.25 88 ALA A N 1
ATOM 675 C CA . ALA A 1 88 ? 0.153 -4.320 -5.322 1.00 97.25 88 ALA A CA 1
ATOM 676 C C . ALA A 1 88 ? -1.318 -4.382 -5.781 1.00 97.25 88 ALA A C 1
ATOM 678 O O . ALA A 1 88 ? -2.031 -5.333 -5.460 1.00 97.25 88 ALA A O 1
ATOM 679 N N . ALA A 1 89 ? -1.778 -3.390 -6.547 1.00 97.50 89 ALA A N 1
ATOM 680 C CA . ALA A 1 89 ? -3.121 -3.360 -7.118 1.00 97.50 89 ALA A CA 1
ATOM 681 C C . ALA A 1 89 ? -3.242 -4.046 -8.493 1.00 97.50 89 ALA A C 1
ATOM 683 O O . ALA A 1 89 ? -4.368 -4.294 -8.942 1.00 97.50 89 ALA A O 1
ATOM 684 N N . ALA A 1 90 ? -2.122 -4.325 -9.165 1.00 96.69 90 ALA A N 1
ATOM 685 C CA . ALA A 1 90 ? -2.084 -4.946 -10.485 1.00 96.69 90 ALA A CA 1
ATOM 686 C C . ALA A 1 90 ? -2.608 -6.395 -10.456 1.00 96.69 90 ALA A C 1
ATOM 688 O O . ALA A 1 90 ? -2.249 -7.191 -9.588 1.00 96.69 90 ALA A O 1
ATOM 689 N N . THR A 1 91 ? -3.470 -6.743 -11.416 1.00 95.62 91 THR A N 1
ATOM 690 C CA . THR A 1 91 ? -4.042 -8.098 -11.583 1.00 95.62 91 THR A CA 1
ATOM 691 C C . THR A 1 91 ? -3.470 -8.855 -12.780 1.00 95.62 91 THR A C 1
ATOM 693 O O . THR A 1 91 ? -3.796 -10.021 -12.976 1.00 95.62 91 THR A O 1
ATOM 696 N N . ALA A 1 92 ? -2.662 -8.182 -13.588 1.00 95.69 92 ALA A N 1
ATOM 697 C CA . ALA A 1 92 ? -2.001 -8.680 -14.783 1.00 95.69 92 ALA A CA 1
ATOM 698 C C . ALA A 1 92 ? -0.687 -7.895 -14.957 1.00 95.69 92 ALA A C 1
ATOM 700 O O . ALA A 1 92 ? -0.503 -6.897 -14.248 1.00 95.69 92 ALA A O 1
ATOM 701 N N . PRO A 1 93 ? 0.209 -8.327 -15.859 1.00 97.38 93 PRO A N 1
ATOM 702 C CA . PRO A 1 93 ? 1.294 -7.477 -16.333 1.00 97.38 93 PRO A CA 1
ATOM 703 C C . PRO A 1 93 ? 0.774 -6.102 -16.777 1.00 97.38 93 PRO A C 1
ATOM 705 O O . PRO A 1 93 ? -0.318 -5.991 -17.340 1.00 97.38 93 PRO A O 1
ATOM 708 N N . ASP A 1 94 ? 1.536 -5.068 -16.450 1.00 97.69 94 ASP A N 1
ATOM 709 C CA . ASP A 1 94 ? 1.231 -3.658 -16.652 1.00 97.69 94 ASP A CA 1
ATOM 710 C C . ASP A 1 94 ? 2.556 -2.899 -16.822 1.00 97.69 94 ASP A C 1
ATOM 712 O O . ASP A 1 94 ? 3.289 -2.663 -15.854 1.00 97.69 94 ASP A O 1
ATOM 716 N N . GLU A 1 95 ? 2.862 -2.542 -18.069 1.00 97.56 95 GLU A N 1
ATOM 717 C CA . GLU A 1 95 ? 4.148 -1.946 -18.435 1.00 97.56 95 GLU A CA 1
ATOM 718 C C . GLU A 1 95 ? 4.367 -0.551 -17.847 1.00 97.56 95 GLU A C 1
ATOM 720 O O . GLU A 1 95 ? 5.497 -0.182 -17.513 1.00 97.56 95 GLU A O 1
ATOM 725 N N . ASP A 1 96 ? 3.295 0.215 -17.636 1.00 97.19 96 ASP A N 1
ATOM 726 C CA . ASP A 1 96 ? 3.400 1.530 -17.006 1.00 97.19 96 ASP A CA 1
ATOM 727 C C . ASP A 1 96 ? 3.835 1.372 -15.541 1.00 97.19 96 ASP A C 1
ATOM 729 O O . ASP A 1 96 ? 4.733 2.067 -15.054 1.00 97.19 96 ASP A O 1
ATOM 733 N N . VAL A 1 97 ? 3.248 0.403 -14.832 1.00 98.00 97 VAL A N 1
ATOM 734 C CA . VAL A 1 97 ? 3.610 0.099 -13.440 1.00 98.00 97 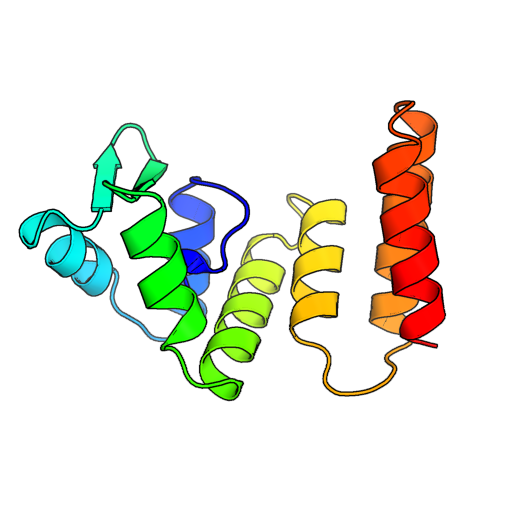VAL A CA 1
ATOM 735 C C . VAL A 1 97 ? 5.009 -0.513 -13.343 1.00 98.00 97 VAL A C 1
ATOM 737 O O . VAL A 1 97 ? 5.761 -0.176 -12.421 1.00 98.00 97 VAL A O 1
ATOM 740 N N . ALA A 1 98 ? 5.387 -1.375 -14.290 1.00 98.19 98 ALA A N 1
ATOM 741 C CA . ALA A 1 98 ? 6.737 -1.922 -14.378 1.00 98.19 98 ALA A CA 1
ATOM 742 C C . ALA A 1 98 ? 7.781 -0.805 -14.548 1.00 98.19 98 ALA A C 1
ATOM 744 O O . ALA A 1 98 ? 8.776 -0.775 -13.817 1.00 98.19 98 ALA A O 1
ATOM 745 N N . GLY A 1 99 ? 7.520 0.164 -15.432 1.00 98.38 99 GLY A N 1
ATOM 746 C CA . GLY A 1 99 ? 8.373 1.335 -15.638 1.00 98.38 99 GLY A CA 1
ATOM 747 C C . GLY A 1 99 ? 8.556 2.176 -14.371 1.00 98.38 99 GLY A C 1
ATOM 748 O O . GLY A 1 99 ? 9.685 2.531 -14.016 1.00 98.38 99 GLY A O 1
ATOM 749 N N . LEU A 1 100 ? 7.473 2.435 -13.632 1.00 98.00 100 LEU A N 1
ATOM 750 C CA . LEU A 1 100 ? 7.533 3.170 -12.363 1.00 98.00 100 LEU A CA 1
ATOM 751 C C . LEU A 1 100 ? 8.372 2.436 -11.305 1.00 98.00 100 LEU A C 1
ATOM 753 O O . LEU A 1 100 ? 9.201 3.052 -10.632 1.00 98.00 100 LEU A O 1
ATOM 757 N N . LEU A 1 101 ? 8.216 1.115 -11.176 1.00 98.44 101 LEU A N 1
ATOM 758 C CA . LEU A 1 101 ? 9.026 0.312 -10.256 1.00 98.44 101 LEU A CA 1
ATOM 759 C C . LEU A 1 101 ? 10.498 0.253 -10.663 1.00 98.44 101 LEU A C 1
ATOM 761 O O . LEU A 1 101 ? 11.375 0.300 -9.798 1.00 98.44 101 LEU A O 1
ATOM 765 N N . ALA A 1 102 ? 10.786 0.172 -11.962 1.00 98.50 102 ALA A N 1
ATOM 766 C CA . ALA A 1 102 ? 12.155 0.218 -12.451 1.00 98.50 102 ALA A CA 1
ATOM 767 C C . ALA A 1 102 ? 12.819 1.546 -12.060 1.00 98.50 102 ALA A C 1
ATOM 769 O O . ALA A 1 102 ? 13.926 1.542 -11.514 1.00 98.50 102 ALA A O 1
ATOM 770 N N . GLN A 1 103 ? 12.113 2.668 -12.235 1.00 98.25 103 GLN A N 1
ATOM 771 C CA . GLN A 1 103 ? 12.595 3.979 -11.810 1.00 98.25 103 GLN A CA 1
ATOM 772 C C . GLN A 1 103 ? 12.802 4.054 -10.289 1.00 98.25 103 GLN A C 1
ATOM 774 O O . GLN A 1 103 ? 13.860 4.505 -9.843 1.00 98.25 103 GLN A O 1
ATOM 779 N N . ALA A 1 104 ? 11.860 3.541 -9.491 1.00 97.69 104 ALA A N 1
ATOM 780 C CA . ALA A 1 104 ? 12.004 3.466 -8.036 1.00 97.69 104 ALA A CA 1
ATOM 781 C C . ALA A 1 104 ? 13.233 2.635 -7.619 1.00 97.69 104 ALA A C 1
ATOM 783 O O . ALA A 1 104 ? 13.972 3.003 -6.700 1.00 97.69 104 ALA A O 1
ATOM 784 N N . GLY A 1 105 ? 13.515 1.542 -8.334 1.00 98.19 105 GLY A N 1
ATOM 785 C CA . GLY A 1 105 ? 14.711 0.727 -8.129 1.00 98.19 105 GLY A CA 1
ATOM 786 C C . GLY A 1 105 ? 16.008 1.473 -8.449 1.00 98.19 105 GLY A C 1
ATOM 787 O O . GLY A 1 105 ? 16.978 1.399 -7.687 1.00 98.19 105 GLY A O 1
ATOM 788 N N . LEU A 1 106 ? 16.026 2.247 -9.536 1.00 98.25 106 LEU A N 1
ATOM 789 C CA . LEU A 1 106 ? 17.158 3.107 -9.889 1.00 98.25 106 LEU A CA 1
ATOM 790 C C . LEU A 1 106 ? 17.393 4.191 -8.826 1.00 98.25 106 LEU A C 1
ATOM 792 O O . LEU A 1 106 ? 18.535 4.37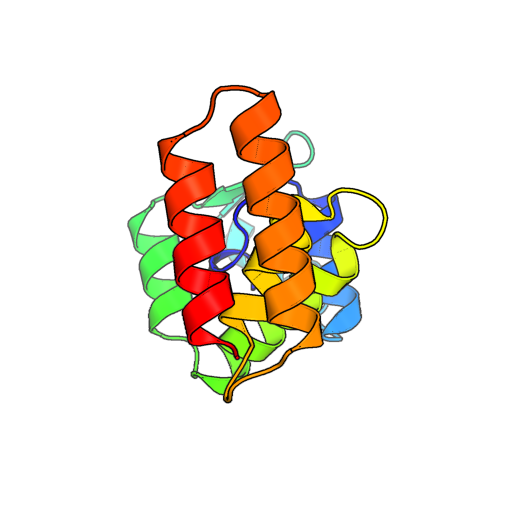3 -8.399 1.00 98.25 106 LEU A O 1
ATOM 796 N N . ASN A 1 107 ? 16.332 4.840 -8.339 1.00 97.31 107 ASN A N 1
ATOM 797 C CA . ASN A 1 107 ? 16.396 5.837 -7.267 1.00 97.31 107 ASN A CA 1
ATOM 798 C C . ASN A 1 107 ? 16.941 5.229 -5.962 1.00 97.31 107 ASN A C 1
ATOM 800 O O . ASN A 1 107 ? 17.845 5.783 -5.332 1.00 97.31 107 ASN A O 1
ATOM 804 N N . ALA A 1 108 ? 16.446 4.049 -5.571 1.00 97.38 108 ALA A N 1
ATOM 805 C CA . ALA A 1 108 ? 16.927 3.324 -4.397 1.00 97.38 108 ALA A CA 1
ATOM 806 C C . ALA A 1 108 ? 18.419 2.974 -4.503 1.00 97.38 108 ALA A C 1
ATOM 808 O O . ALA A 1 108 ? 19.159 3.127 -3.529 1.00 97.38 108 ALA A O 1
ATOM 809 N N . ARG A 1 109 ? 18.882 2.574 -5.694 1.00 97.88 109 ARG A N 1
ATOM 810 C CA . ARG A 1 109 ? 20.297 2.285 -5.954 1.00 97.88 109 ARG A CA 1
ATOM 811 C C . ARG A 1 109 ? 21.180 3.521 -5.776 1.00 97.88 109 ARG A C 1
ATOM 813 O O . ARG A 1 109 ? 22.227 3.404 -5.148 1.00 97.88 109 ARG A O 1
ATOM 820 N N . VAL A 1 110 ? 20.756 4.690 -6.267 1.00 97.69 110 VAL A N 1
ATOM 821 C CA . VAL A 1 110 ? 21.489 5.963 -6.085 1.00 97.69 110 VAL A CA 1
ATOM 822 C C . VAL A 1 110 ? 21.671 6.296 -4.599 1.00 97.69 110 VAL A C 1
ATOM 824 O O . VAL A 1 110 ? 22.724 6.784 -4.202 1.00 97.69 110 VAL A O 1
ATOM 827 N N . ARG A 1 111 ? 20.682 5.966 -3.759 1.00 96.44 111 ARG A N 1
ATOM 828 C CA . ARG A 1 111 ? 20.731 6.158 -2.298 1.00 96.44 111 ARG A CA 1
ATOM 829 C C . ARG A 1 111 ? 21.467 5.033 -1.544 1.00 96.44 111 ARG A C 1
ATOM 831 O O . ARG A 1 111 ? 21.465 5.028 -0.318 1.00 96.44 111 ARG A O 1
ATOM 838 N N . GLY A 1 112 ? 22.059 4.060 -2.245 1.00 97.44 112 GLY A N 1
ATOM 839 C CA . GLY A 1 112 ? 22.758 2.912 -1.648 1.00 97.44 112 GLY A CA 1
ATOM 840 C C . GLY A 1 112 ? 21.844 1.823 -1.068 1.00 97.44 112 GLY A C 1
ATOM 841 O O . GLY A 1 112 ? 22.324 0.879 -0.441 1.00 97.44 112 GLY A O 1
ATOM 842 N N . ALA A 1 113 ? 20.529 1.903 -1.286 1.00 97.38 113 ALA A N 1
ATOM 843 C CA . ALA A 1 113 ? 19.551 0.933 -0.798 1.00 97.38 113 ALA A CA 1
ATOM 844 C C . ALA A 1 113 ? 19.439 -0.272 -1.751 1.00 97.38 113 ALA A C 1
ATOM 846 O O . ALA A 1 113 ? 18.402 -0.511 -2.370 1.00 97.38 113 ALA A O 1
ATOM 847 N N . TYR A 1 114 ? 20.523 -1.040 -1.887 1.00 97.69 114 TYR A N 1
ATOM 848 C CA . TYR A 1 114 ? 20.639 -2.105 -2.894 1.00 97.69 114 TYR A CA 1
ATOM 849 C C . TYR A 1 114 ? 19.584 -3.212 -2.767 1.00 97.69 114 TYR A C 1
ATOM 851 O O . TYR A 1 114 ? 19.090 -3.692 -3.783 1.00 97.69 114 TYR A O 1
ATOM 859 N N . ALA A 1 115 ? 19.191 -3.587 -1.545 1.00 97.81 115 ALA A N 1
ATOM 860 C CA . ALA A 1 115 ? 18.134 -4.579 -1.334 1.00 97.81 115 ALA A CA 1
ATOM 861 C C . ALA A 1 115 ? 16.772 -4.085 -1.858 1.00 97.81 115 ALA A C 1
ATOM 863 O O . ALA A 1 115 ? 16.067 -4.822 -2.545 1.00 97.81 115 ALA A O 1
ATOM 864 N N . ALA A 1 116 ? 16.432 -2.819 -1.596 1.00 96.12 116 ALA A N 1
ATOM 865 C CA . ALA A 1 116 ? 15.213 -2.203 -2.115 1.00 96.12 116 ALA A CA 1
ATOM 866 C C . ALA A 1 116 ? 15.265 -2.054 -3.643 1.00 96.12 116 ALA A C 1
ATOM 868 O O . ALA A 1 116 ? 14.276 -2.325 -4.319 1.00 96.12 116 ALA A O 1
ATOM 869 N N . ALA A 1 117 ? 16.431 -1.694 -4.193 1.00 98.06 117 ALA A N 1
ATOM 870 C CA . ALA A 1 117 ? 16.638 -1.618 -5.636 1.00 98.06 117 ALA A CA 1
ATOM 871 C C . ALA A 1 117 ? 16.405 -2.972 -6.322 1.00 98.06 117 ALA A C 1
ATOM 873 O O . ALA A 1 117 ? 15.668 -3.046 -7.303 1.00 98.06 117 ALA A O 1
ATOM 874 N N . ALA A 1 118 ? 16.986 -4.046 -5.780 1.00 98.31 118 ALA A N 1
ATOM 875 C CA . ALA A 1 118 ? 16.799 -5.397 -6.297 1.00 98.31 118 ALA A CA 1
ATOM 876 C C . ALA A 1 118 ? 15.328 -5.834 -6.229 1.00 98.31 118 ALA A C 1
ATOM 878 O O . ALA A 1 118 ? 14.797 -6.335 -7.218 1.00 98.31 118 ALA A O 1
ATOM 879 N N . ALA A 1 119 ? 14.651 -5.587 -5.102 1.00 98.06 119 ALA A N 1
ATOM 880 C CA . ALA A 1 119 ? 13.235 -5.913 -4.944 1.00 98.06 119 ALA A CA 1
ATOM 881 C C . ALA A 1 119 ? 12.350 -5.171 -5.961 1.00 98.06 119 ALA A C 1
ATOM 883 O O . ALA A 1 119 ? 11.473 -5.783 -6.571 1.00 98.06 119 ALA A O 1
ATOM 884 N N . ALA A 1 120 ? 12.600 -3.876 -6.176 1.00 98.00 120 ALA A N 1
ATOM 885 C CA . ALA A 1 120 ? 11.851 -3.068 -7.134 1.00 98.00 120 ALA A CA 1
ATOM 886 C C . ALA A 1 120 ? 12.066 -3.548 -8.579 1.00 98.00 120 ALA A C 1
ATOM 888 O O . ALA A 1 120 ? 11.096 -3.760 -9.301 1.00 98.00 120 ALA A O 1
ATOM 889 N N . LEU A 1 121 ? 13.317 -3.802 -8.980 1.00 98.12 121 LEU A N 1
ATOM 890 C CA . LEU A 1 121 ? 13.649 -4.284 -10.326 1.00 98.12 121 LEU A CA 1
ATOM 891 C C . LEU A 1 121 ? 13.103 -5.694 -10.593 1.00 98.12 121 LEU A C 1
ATOM 893 O O . LEU A 1 121 ? 12.573 -5.952 -11.671 1.00 98.12 121 LEU A O 1
ATOM 897 N N . GLN A 1 122 ? 13.174 -6.597 -9.609 1.00 98.25 122 GLN A N 1
ATOM 898 C CA . GLN A 1 122 ? 12.566 -7.924 -9.719 1.00 98.25 122 GLN A CA 1
ATOM 899 C C . GLN A 1 122 ? 11.047 -7.819 -9.878 1.00 98.25 122 GLN A C 1
ATOM 901 O O . GLN A 1 122 ? 10.456 -8.539 -10.682 1.00 98.25 122 GLN A O 1
ATOM 906 N N . ARG A 1 123 ? 10.400 -6.930 -9.114 1.00 98.00 123 ARG A N 1
ATOM 907 C CA . ARG A 1 123 ? 8.954 -6.736 -9.223 1.00 98.00 123 ARG A CA 1
ATOM 908 C C . ARG A 1 123 ? 8.565 -6.102 -10.557 1.00 98.00 123 ARG A C 1
ATOM 910 O O . ARG A 1 123 ? 7.558 -6.525 -11.111 1.00 98.00 123 ARG A O 1
ATOM 917 N N . ALA A 1 124 ? 9.358 -5.163 -11.075 1.00 98.12 124 ALA A N 1
ATOM 918 C CA . ALA A 1 124 ? 9.160 -4.577 -12.397 1.00 98.12 124 ALA A CA 1
ATOM 919 C C . ALA A 1 124 ? 9.176 -5.657 -13.488 1.00 98.12 124 ALA A C 1
ATOM 921 O O . ALA A 1 124 ? 8.224 -5.766 -14.247 1.00 98.12 124 ALA A O 1
ATOM 922 N N . ALA A 1 125 ? 10.188 -6.530 -13.488 1.00 97.69 125 ALA A N 1
ATOM 923 C CA . ALA A 1 125 ? 10.299 -7.628 -14.453 1.00 97.69 125 ALA A CA 1
ATOM 924 C C . ALA A 1 125 ? 9.157 -8.660 -14.366 1.00 97.69 125 ALA A C 1
ATOM 926 O O . ALA A 1 125 ? 8.885 -9.364 -15.328 1.00 97.69 125 ALA A O 1
ATOM 927 N N . ALA A 1 126 ? 8.487 -8.782 -13.216 1.00 97.06 126 ALA A N 1
ATOM 928 C CA . ALA A 1 126 ? 7.317 -9.649 -13.065 1.00 97.06 126 ALA A CA 1
ATOM 929 C C . ALA A 1 126 ? 6.010 -9.016 -13.584 1.00 97.06 126 ALA A C 1
ATOM 931 O O . ALA A 1 126 ? 4.970 -9.675 -13.547 1.00 97.06 126 ALA A O 1
ATOM 932 N N . LEU A 1 127 ? 6.040 -7.740 -13.983 1.00 96.56 127 LEU A N 1
ATOM 933 C CA . LEU A 1 127 ? 4.894 -6.977 -14.483 1.00 96.56 127 LEU A CA 1
ATOM 934 C C . LEU A 1 127 ? 5.030 -6.584 -15.962 1.00 96.56 127 LEU A C 1
ATOM 936 O O . LEU A 1 127 ? 4.166 -5.869 -16.450 1.00 96.56 127 LEU A O 1
ATOM 940 N N . THR A 1 128 ? 6.056 -7.064 -16.660 1.00 90.62 128 THR A N 1
ATOM 941 C CA . THR A 1 128 ? 6.181 -6.996 -18.126 1.00 90.62 128 THR A CA 1
ATOM 942 C C . THR A 1 128 ? 5.553 -8.235 -18.755 1.00 90.62 128 THR A C 1
ATOM 944 O O . THR A 1 128 ? 4.704 -8.119 -19.661 1.00 90.62 128 THR A O 1
#

Foldseek 3Di:
DCLLDPFQQQQLVCQLCVVVVHDPVVLVVCVVVVQWDCPPRGIGGPDNVSSVCVQVVDDLQVSLSSLQSSLVSCPPPPLLSSLVSNLSNDPAQDQVSLVSLQVSLVVCVVVVNNVSSVVSNVSSVRRD

pLDDT: mean 95.39, std 2.74, range [81.31, 98.5]

Secondary structure (DSSP, 8-state):
-GGG-SS-BHHHHHHHHHHTT--THHHHHHHHTTSEEEETTEEEESSHHHHHHHHHTS-HHHHHHHHHHHHHHTTTT-HHHHHHHHHHH-SS--HHHHHHHHHHHHHHHHTT-HHHHHHHHHHHHT--